Protein AF-A0A963VNH4-F1 (afdb_monomer_lite)

Secondary structure (DSSP, 8-state):
-HHHHTPBPTTSTT-BGGGGGGG-----PPB-GGGTHHHHHTT-S----SSB-TTHHHHHHHHHHHT--TT-HHHHHHHHHHHHHH-STTIIIIITT-BTTTBPPTTGGGBPPEEEEE-TTS-EEEEE-TTSB---SHHHHHHHH-

pLDDT: mean 95.45, std 2.92, range [84.38, 98.62]

Structure (mmCIF, N/CA/C/O backbone):
data_AF-A0A963VNH4-F1
#
_entry.id   AF-A0A963VNH4-F1
#
loop_
_atom_site.group_PDB
_atom_site.id
_atom_site.type_symbol
_atom_site.label_atom_id
_atom_site.label_alt_id
_atom_site.label_comp_id
_atom_site.label_asym_id
_atom_site.label_entity_id
_atom_site.label_seq_id
_atom_site.pdbx_PDB_ins_code
_atom_site.Cartn_x
_atom_site.Cartn_y
_atom_site.Cartn_z
_atom_site.occupancy
_atom_site.B_iso_or_equiv
_atom_site.auth_seq_id
_atom_site.auth_comp_id
_atom_site.auth_asym_id
_atom_site.auth_atom_id
_atom_site.pdbx_PDB_model_num
ATOM 1 N N . TRP A 1 1 ? -16.534 5.476 21.557 1.00 84.38 1 TRP A N 1
ATOM 2 C CA . TRP A 1 1 ? -15.744 4.414 22.216 1.00 84.38 1 TRP A CA 1
ATOM 3 C C . TRP A 1 1 ? -14.599 4.976 23.065 1.00 84.38 1 TRP A C 1
ATOM 5 O O . TRP A 1 1 ? -14.627 4.766 24.269 1.00 84.38 1 TRP A O 1
ATOM 15 N N . MET A 1 2 ? -13.654 5.740 22.495 1.00 86.00 2 MET A N 1
ATOM 16 C CA . MET A 1 2 ? -12.468 6.283 23.200 1.00 86.00 2 MET A CA 1
ATOM 17 C C . MET A 1 2 ? -12.775 6.978 24.543 1.00 86.00 2 MET A C 1
ATOM 19 O O . MET A 1 2 ? -12.226 6.596 25.570 1.00 86.00 2 MET A O 1
ATOM 23 N N . LEU A 1 3 ? -13.711 7.938 24.572 1.00 86.31 3 LEU A N 1
ATOM 24 C CA . LEU A 1 3 ? -14.102 8.645 25.807 1.00 86.31 3 LEU A CA 1
ATOM 25 C C . LEU A 1 3 ? -14.760 7.733 26.860 1.00 86.31 3 LEU A C 1
ATOM 27 O O . LEU A 1 3 ? -14.583 7.928 28.065 1.00 86.31 3 LEU A O 1
ATO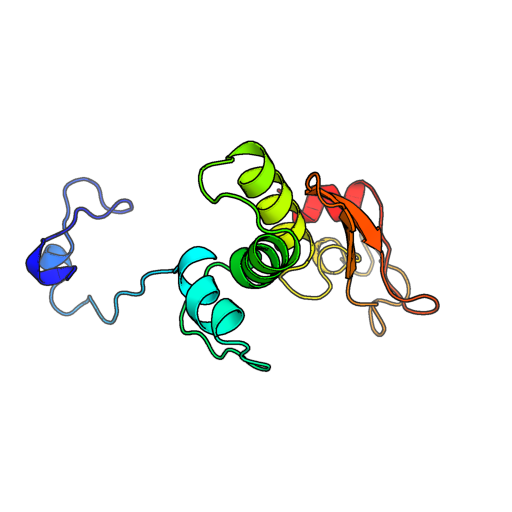M 31 N N . ALA A 1 4 ? -15.513 6.729 26.402 1.00 90.31 4 ALA A N 1
ATOM 32 C CA . ALA A 1 4 ? -16.192 5.774 27.273 1.00 90.31 4 ALA A CA 1
ATOM 33 C C . ALA A 1 4 ? -15.203 4.798 27.929 1.00 90.31 4 ALA A C 1
ATOM 35 O O . ALA A 1 4 ? -15.405 4.428 29.079 1.00 90.31 4 ALA A O 1
ATOM 36 N N . ASN A 1 5 ? -14.123 4.439 27.229 1.00 90.69 5 ASN A N 1
ATOM 37 C CA . ASN A 1 5 ? -13.132 3.466 27.700 1.00 90.69 5 ASN A CA 1
ATOM 38 C C . ASN A 1 5 ? -11.878 4.110 28.310 1.00 90.69 5 ASN A C 1
ATOM 40 O O . ASN A 1 5 ? -11.008 3.397 28.790 1.00 90.69 5 ASN A O 1
ATOM 44 N N . ASN A 1 6 ? -11.784 5.443 28.286 1.00 92.88 6 ASN A N 1
ATOM 45 C CA . ASN A 1 6 ? -10.660 6.220 28.807 1.00 92.88 6 ASN A CA 1
ATOM 46 C C . ASN A 1 6 ? -9.276 5.648 28.440 1.00 92.88 6 ASN A C 1
ATOM 48 O O . ASN A 1 6 ? -8.439 5.415 29.311 1.00 92.88 6 ASN A O 1
ATOM 52 N N . ALA A 1 7 ? -9.066 5.377 27.150 1.00 91.69 7 ALA A N 1
ATOM 53 C CA . ALA A 1 7 ? -7.869 4.687 26.683 1.00 91.69 7 ALA A CA 1
ATOM 54 C C . ALA A 1 7 ? -6.573 5.436 27.072 1.00 91.69 7 ALA A C 1
ATOM 56 O O . ALA A 1 7 ? -6.569 6.673 27.085 1.00 91.69 7 ALA A O 1
ATOM 57 N N . PRO A 1 8 ? -5.477 4.717 27.379 1.00 93.38 8 PRO A N 1
ATOM 58 C CA . PRO A 1 8 ? -4.174 5.330 27.609 1.00 93.38 8 PRO A CA 1
ATOM 59 C C . PRO A 1 8 ? -3.627 5.946 26.317 1.00 93.38 8 PRO A C 1
ATOM 61 O O . PRO A 1 8 ? -3.878 5.445 25.219 1.00 93.38 8 PRO A O 1
ATOM 64 N N . LEU A 1 9 ? -2.868 7.031 26.449 1.00 92.62 9 LEU A N 1
ATOM 65 C CA . LEU A 1 9 ? -2.213 7.693 25.324 1.00 92.62 9 LEU A CA 1
ATOM 66 C C . LEU A 1 9 ? -0.773 7.197 25.195 1.00 92.62 9 LEU A C 1
ATOM 68 O O . LEU A 1 9 ? 0.014 7.332 26.127 1.00 92.62 9 LEU A O 1
ATOM 72 N N . LEU A 1 10 ? -0.425 6.653 24.027 1.00 91.69 10 LEU A N 1
ATOM 73 C CA . LEU A 1 10 ? 0.910 6.097 23.777 1.00 91.69 10 LEU A CA 1
ATOM 74 C C . LEU A 1 10 ? 2.008 7.176 23.856 1.00 91.69 10 LEU A C 1
ATOM 76 O O . LEU A 1 10 ? 3.043 6.969 24.476 1.00 91.69 10 LEU A O 1
ATOM 80 N N . GLU A 1 11 ? 1.730 8.348 23.280 1.00 90.81 11 GLU A N 1
ATOM 81 C CA . GLU A 1 11 ? 2.642 9.503 23.219 1.00 90.81 11 GLU A CA 1
ATOM 82 C C . GLU A 1 11 ? 2.776 10.246 24.560 1.00 90.81 11 GLU A C 1
ATOM 84 O O . GLU A 1 11 ? 3.681 11.057 24.744 1.00 90.81 11 GLU A O 1
ATOM 89 N N . LEU A 1 12 ? 1.855 10.011 25.503 1.00 92.06 12 LEU A N 1
ATOM 90 C CA . LEU A 1 12 ? 1.794 10.705 26.791 1.00 92.06 12 LEU A CA 1
ATOM 91 C C . LEU A 1 12 ? 1.683 9.682 27.931 1.00 92.06 12 LEU A C 1
ATOM 93 O O . LEU A 1 12 ? 0.586 9.455 28.452 1.00 92.06 12 LEU A O 1
ATOM 97 N N . PRO A 1 13 ? 2.808 9.069 28.345 1.00 92.62 13 PRO A N 1
ATOM 98 C CA . PRO A 1 13 ? 2.811 8.048 29.384 1.00 92.62 13 PRO A CA 1
ATOM 99 C C . PRO A 1 13 ? 2.132 8.528 30.672 1.00 92.62 13 PRO A C 1
ATOM 101 O O . PRO A 1 13 ? 2.406 9.619 31.171 1.00 92.62 13 PRO A O 1
ATOM 104 N N . GLY A 1 14 ? 1.234 7.702 31.211 1.00 94.69 14 GLY A N 1
ATOM 105 C CA . GLY A 1 14 ? 0.461 8.015 32.416 1.00 94.69 14 GLY A CA 1
ATOM 106 C C . GLY A 1 14 ? -0.758 8.917 32.191 1.00 94.69 14 GLY A C 1
ATOM 107 O O . GLY A 1 14 ? -1.515 9.121 33.135 1.00 94.69 14 GLY A O 1
ATOM 108 N N . GLN A 1 15 ? -0.980 9.416 30.970 1.00 95.94 15 GLN A N 1
ATOM 109 C CA . GLN A 1 15 ? -2.191 10.147 30.595 1.00 95.94 15 GLN A CA 1
ATOM 110 C C . GLN A 1 15 ? -3.153 9.272 29.786 1.00 95.94 15 GLN A C 1
ATOM 112 O O . GLN A 1 15 ? -2.790 8.280 29.148 1.00 95.94 15 GLN A O 1
ATOM 117 N N . THR A 1 16 ? -4.413 9.678 29.805 1.00 95.62 16 THR A N 1
ATOM 118 C CA . THR A 1 16 ? -5.545 9.030 29.152 1.00 95.62 16 THR A CA 1
ATOM 1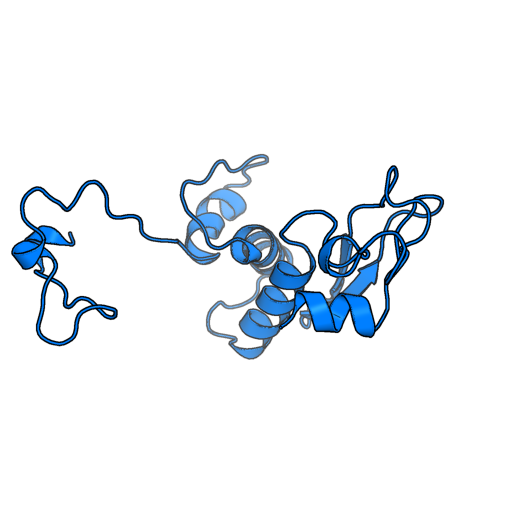19 C C . THR A 1 16 ? -6.279 10.008 28.244 1.00 95.62 16 THR A C 1
ATOM 121 O O . THR A 1 16 ? -6.099 11.224 28.318 1.00 95.62 16 THR A O 1
ATOM 124 N N . VAL A 1 17 ? -7.157 9.491 27.384 1.00 93.94 17 VAL A N 1
ATOM 125 C CA . VAL A 1 17 ? -7.969 10.319 26.479 1.00 93.94 17 VAL A CA 1
ATOM 126 C C . VAL A 1 17 ? -8.769 11.393 27.237 1.00 93.94 17 VAL A C 1
ATOM 128 O O . VAL A 1 17 ? -8.959 12.485 26.703 1.00 93.94 17 VAL A O 1
ATOM 131 N N . ARG A 1 18 ? -9.223 11.139 28.475 1.00 94.00 18 ARG A N 1
ATOM 132 C CA . ARG A 1 18 ? -9.950 12.150 29.267 1.00 94.00 18 ARG A CA 1
ATOM 133 C C . ARG A 1 18 ? -9.085 13.335 29.685 1.00 94.00 18 ARG A C 1
ATOM 135 O O . ARG A 1 18 ? -9.617 14.440 29.753 1.00 94.00 18 ARG A O 1
ATOM 142 N N . ASP A 1 19 ? -7.784 13.139 29.884 1.00 95.12 19 ASP A N 1
ATOM 143 C CA . ASP A 1 19 ? -6.848 14.207 30.272 1.00 95.12 19 ASP A CA 1
ATOM 144 C C . ASP A 1 19 ? -6.642 15.241 29.147 1.00 95.12 19 ASP A C 1
ATOM 146 O O . ASP A 1 19 ? -6.179 16.365 29.366 1.00 95.12 19 ASP A O 1
ATOM 150 N N . LEU A 1 20 ? -7.042 14.903 27.916 1.00 92.94 20 LEU A N 1
ATOM 151 C CA . LEU A 1 20 ? -7.087 15.856 26.808 1.00 92.94 20 LEU A CA 1
ATOM 152 C C . LEU A 1 20 ? -8.242 16.858 26.952 1.00 92.94 20 LEU A C 1
ATOM 154 O O . LEU A 1 20 ? -8.108 17.998 26.499 1.00 92.94 20 LEU A O 1
ATOM 158 N N . GLY A 1 21 ? -9.350 16.474 27.595 1.00 92.56 21 GLY A N 1
ATOM 159 C CA . GLY A 1 21 ? -10.534 17.316 27.766 1.00 92.56 21 GLY A CA 1
ATOM 160 C C . GLY A 1 21 ? -11.022 17.914 26.441 1.00 92.56 21 GLY A C 1
ATOM 161 O O . GLY A 1 21 ? -11.151 17.215 25.438 1.00 92.56 21 GLY A O 1
ATOM 162 N N . ALA A 1 22 ? -11.240 19.231 26.421 1.00 93.12 22 ALA A N 1
ATOM 163 C CA . ALA A 1 22 ? -11.673 19.966 25.229 1.00 93.12 22 ALA A CA 1
ATOM 164 C C . ALA A 1 22 ? -10.619 20.037 24.103 1.00 93.12 22 ALA A C 1
ATOM 166 O O . ALA A 1 22 ? -10.939 20.482 23.004 1.00 93.12 22 ALA A O 1
ATOM 167 N N . ARG A 1 23 ? -9.369 19.604 24.344 1.00 92.19 23 ARG A N 1
ATOM 168 C CA . ARG A 1 23 ? -8.333 19.525 23.297 1.00 92.19 23 ARG A CA 1
ATOM 169 C C . ARG A 1 23 ? -8.531 18.330 22.362 1.00 92.19 23 ARG A C 1
ATOM 171 O O . ARG A 1 23 ? -7.928 18.300 21.293 1.00 92.19 23 ARG A O 1
ATOM 178 N N . LEU A 1 24 ? -9.346 17.342 22.743 1.00 91.06 24 LEU A N 1
ATOM 179 C CA . LEU A 1 24 ? -9.687 16.224 21.867 1.00 91.06 24 LEU A CA 1
ATOM 180 C C . LEU A 1 24 ? -10.687 16.686 20.798 1.00 91.06 24 LEU A C 1
ATOM 182 O O . LEU A 1 24 ? -11.878 16.805 21.070 1.00 91.06 24 LEU A O 1
ATOM 186 N N . ILE A 1 25 ? -10.201 16.913 19.576 1.00 91.38 25 ILE A N 1
ATOM 187 C CA . ILE A 1 25 ? -11.036 17.361 18.448 1.00 91.38 25 ILE A CA 1
ATOM 188 C C . ILE A 1 25 ? -11.642 16.182 17.678 1.00 91.38 25 ILE A C 1
ATOM 190 O O . ILE A 1 25 ? -12.806 16.219 17.290 1.00 91.38 25 ILE A O 1
ATOM 194 N N . SER A 1 26 ? -10.867 15.120 17.448 1.00 89.00 26 SER A N 1
ATOM 195 C CA . SER A 1 26 ? -11.335 13.919 16.753 1.00 89.00 26 SER A CA 1
ATOM 196 C C . SER A 1 26 ? -10.561 12.680 17.200 1.00 89.00 26 SER A C 1
ATOM 198 O O . SER A 1 26 ? -9.461 12.781 17.741 1.00 89.00 26 SER A O 1
ATOM 200 N N . ALA A 1 27 ? -11.146 11.506 16.969 1.00 88.12 27 ALA A N 1
ATOM 201 C CA . ALA A 1 27 ? -10.487 10.219 17.129 1.00 88.12 27 ALA A CA 1
ATOM 202 C C . ALA A 1 27 ? -10.853 9.347 15.929 1.00 88.12 27 ALA A C 1
ATOM 204 O O . ALA A 1 27 ? -12.033 9.091 15.691 1.00 88.12 27 ALA A O 1
ATOM 205 N N . ASN A 1 28 ? -9.845 8.906 15.182 1.00 87.88 28 ASN A N 1
ATOM 206 C CA . ASN A 1 28 ? -10.023 8.114 13.972 1.00 87.88 28 ASN A CA 1
ATOM 207 C C . ASN A 1 28 ? -9.404 6.736 14.190 1.00 87.88 28 ASN A C 1
ATOM 209 O O . ASN A 1 28 ? -8.291 6.639 14.703 1.00 87.88 28 ASN A O 1
ATOM 213 N N . ALA A 1 29 ? -10.122 5.689 13.797 1.00 87.25 29 ALA A N 1
ATOM 214 C CA . ALA A 1 29 ? -9.582 4.341 13.713 1.00 87.25 29 ALA A CA 1
ATOM 215 C C . ALA A 1 29 ? -9.278 4.040 12.247 1.00 87.25 29 ALA A C 1
ATOM 217 O O . ALA A 1 29 ? -10.106 4.323 11.382 1.00 87.25 29 ALA A O 1
ATOM 218 N N . TYR A 1 30 ? -8.098 3.490 11.986 1.00 91.06 30 TYR A N 1
ATOM 219 C CA . TYR A 1 30 ? -7.766 2.932 10.685 1.00 91.06 30 TYR A CA 1
ATOM 220 C C . TYR A 1 30 ? -8.216 1.477 10.659 1.00 91.06 30 TYR A C 1
ATOM 222 O O . TYR A 1 30 ? -7.816 0.687 11.513 1.00 91.06 30 TYR A O 1
ATOM 230 N N . LEU A 1 31 ? -9.086 1.148 9.711 1.00 94.56 31 LEU A N 1
ATOM 231 C CA . LEU A 1 31 ? -9.582 -0.209 9.511 1.00 94.56 31 LEU A CA 1
ATOM 232 C C . LEU A 1 31 ? -8.645 -1.006 8.591 1.00 94.56 31 LEU A C 1
ATOM 234 O O . LEU A 1 31 ? -7.948 -0.432 7.752 1.00 94.56 31 LEU A O 1
ATOM 238 N N . GLY A 1 32 ? -8.630 -2.326 8.760 1.00 95.88 32 GLY A N 1
ATOM 239 C CA . GLY A 1 32 ? -7.844 -3.242 7.938 1.00 95.88 32 GLY A CA 1
ATOM 240 C C . GLY A 1 32 ? -8.568 -3.691 6.667 1.00 95.88 32 GLY A C 1
ATOM 241 O O . GLY A 1 32 ? -9.659 -3.224 6.333 1.00 95.88 32 GLY A O 1
ATOM 242 N N . ALA A 1 33 ? -7.938 -4.629 5.956 1.00 97.06 33 ALA A N 1
ATOM 243 C CA . ALA A 1 33 ? -8.476 -5.232 4.735 1.00 97.06 33 ALA A CA 1
ATOM 244 C C . ALA A 1 33 ? -9.768 -6.028 4.984 1.00 97.06 33 ALA A C 1
ATOM 246 O O . ALA A 1 33 ? -10.655 -6.074 4.132 1.00 97.06 33 ALA A O 1
ATOM 247 N N . ASP A 1 34 ? -9.906 -6.599 6.177 1.00 95.94 34 ASP A N 1
ATOM 248 C CA . ASP A 1 34 ? -11.087 -7.319 6.645 1.00 95.94 34 ASP A CA 1
ATOM 249 C C . ASP A 1 34 ? -12.364 -6.470 6.578 1.00 95.94 34 ASP A C 1
ATOM 251 O O . ASP A 1 34 ? -13.420 -6.976 6.202 1.00 95.94 34 ASP A O 1
ATOM 255 N N . ALA A 1 35 ? -12.266 -5.165 6.844 1.00 96.25 35 ALA A N 1
ATOM 256 C CA . ALA A 1 35 ? -13.403 -4.251 6.766 1.00 96.25 35 ALA A CA 1
ATOM 257 C C . ALA A 1 35 ? -13.925 -4.038 5.331 1.00 96.25 35 ALA A C 1
ATOM 259 O O . ALA A 1 35 ? -15.068 -3.617 5.150 1.00 96.25 35 ALA A O 1
ATOM 260 N N . LEU A 1 36 ? -13.106 -4.325 4.313 1.00 97.44 36 LEU A N 1
ATOM 261 C CA . LEU A 1 36 ? -13.457 -4.174 2.897 1.00 97.44 36 LEU A CA 1
ATOM 262 C C . LEU A 1 36 ? -14.033 -5.467 2.296 1.00 97.44 36 LEU A C 1
ATOM 264 O O . LEU A 1 36 ? -14.819 -5.406 1.348 1.00 97.44 36 LEU A O 1
ATOM 268 N N . LEU A 1 37 ? -13.683 -6.633 2.853 1.00 97.44 37 LEU A N 1
ATOM 269 C CA . LEU A 1 37 ? -14.080 -7.943 2.322 1.00 97.44 37 LEU A CA 1
ATOM 270 C C . LEU A 1 37 ? -15.595 -8.130 2.149 1.00 97.44 37 LEU A C 1
ATOM 272 O O . LEU A 1 37 ? -15.974 -8.632 1.090 1.00 97.44 37 LEU A O 1
ATOM 276 N N . PRO A 1 38 ? -16.477 -7.723 3.088 1.00 97.38 38 PRO A N 1
ATOM 277 C CA . PRO A 1 38 ? -17.914 -7.930 2.920 1.00 97.38 38 PRO A CA 1
ATOM 278 C C . PRO A 1 38 ? -18.475 -7.250 1.665 1.00 97.38 38 PRO A C 1
ATOM 280 O O . PRO A 1 38 ? -19.336 -7.810 0.990 1.00 97.38 38 PRO A O 1
ATOM 283 N N . ALA A 1 39 ? -17.968 -6.061 1.324 1.00 97.81 39 ALA A N 1
ATOM 284 C CA . ALA A 1 39 ? -18.396 -5.338 0.130 1.00 97.81 39 ALA A CA 1
ATOM 285 C C . ALA A 1 39 ? -17.925 -6.041 -1.151 1.00 97.81 39 ALA A C 1
ATOM 287 O O . ALA A 1 39 ? -18.708 -6.213 -2.085 1.00 97.81 39 ALA A O 1
ATOM 288 N N . LEU A 1 40 ? -16.670 -6.500 -1.174 1.00 97.69 40 LEU A N 1
ATOM 289 C CA . LEU A 1 40 ? -16.117 -7.255 -2.301 1.00 97.69 40 LEU A CA 1
ATOM 290 C C . LEU A 1 40 ? -16.868 -8.580 -2.508 1.00 97.69 40 LEU A C 1
ATOM 292 O O . LEU A 1 40 ? -17.283 -8.892 -3.619 1.00 97.69 40 LEU A O 1
ATOM 296 N N . GLN A 1 41 ? -17.142 -9.315 -1.427 1.00 97.38 41 GLN A N 1
ATOM 297 C CA . GLN A 1 41 ? -17.906 -10.569 -1.446 1.00 97.38 41 GLN A CA 1
ATOM 298 C C . GLN A 1 41 ? -19.351 -10.390 -1.924 1.00 97.38 41 GLN A C 1
ATOM 300 O O . GLN A 1 41 ? -19.901 -11.290 -2.554 1.00 97.38 41 GLN A O 1
ATOM 305 N N . ALA A 1 42 ? -19.954 -9.227 -1.671 1.00 98.06 42 ALA A N 1
ATOM 306 C CA . ALA A 1 42 ? -21.268 -8.873 -2.200 1.00 98.06 42 ALA A CA 1
ATOM 307 C C . ALA A 1 42 ? -21.251 -8.512 -3.702 1.00 98.06 42 ALA A C 1
ATOM 309 O O . ALA A 1 42 ? -22.298 -8.186 -4.261 1.00 98.06 42 ALA A O 1
ATOM 310 N N . GLY A 1 43 ? -20.087 -8.559 -4.361 1.00 97.19 43 GLY A N 1
ATOM 311 C CA . GLY A 1 43 ? -19.930 -8.244 -5.779 1.00 97.19 43 GLY A CA 1
ATOM 312 C C . GLY A 1 43 ? -19.901 -6.744 -6.078 1.00 97.19 43 GLY A C 1
ATOM 313 O O . GLY A 1 43 ? -20.262 -6.335 -7.182 1.00 97.19 43 GLY A O 1
ATOM 314 N N . ALA A 1 44 ? -19.513 -5.903 -5.111 1.00 97.69 44 ALA A N 1
ATOM 315 C CA . ALA A 1 44 ? -19.407 -4.465 -5.336 1.00 97.69 44 ALA A CA 1
ATOM 316 C C . ALA A 1 44 ? -18.323 -4.143 -6.381 1.00 97.69 44 ALA A C 1
ATOM 318 O O . ALA A 1 44 ? -17.160 -4.496 -6.208 1.00 97.69 44 ALA A O 1
ATOM 319 N N . GLY A 1 45 ? -18.692 -3.414 -7.441 1.00 95.31 45 GLY A N 1
ATOM 320 C CA . GLY A 1 45 ? -17.735 -2.927 -8.446 1.00 95.31 45 GLY A CA 1
ATOM 321 C C . GLY A 1 45 ? -16.931 -1.700 -7.998 1.00 95.31 45 GLY A C 1
ATOM 322 O O . GLY A 1 45 ? -15.862 -1.435 -8.537 1.00 95.31 45 GLY A O 1
ATOM 323 N N . VAL A 1 46 ? -17.436 -0.950 -7.013 1.00 95.69 46 VAL A N 1
ATOM 324 C CA . VAL A 1 46 ? -16.760 0.199 -6.394 1.00 95.69 46 VAL A CA 1
ATOM 325 C C . VAL A 1 46 ? -17.024 0.165 -4.893 1.00 95.69 46 VAL A C 1
ATOM 327 O O . VAL A 1 46 ? -18.173 0.037 -4.468 1.00 95.69 46 VAL A O 1
ATOM 330 N N . VAL A 1 47 ? -15.968 0.318 -4.094 1.00 95.50 47 VAL A N 1
ATOM 331 C CA . VAL A 1 47 ? -16.044 0.416 -2.632 1.00 95.50 47 VAL A CA 1
ATOM 332 C C . VAL A 1 47 ? -15.510 1.780 -2.209 1.00 95.50 47 VAL A C 1
ATOM 334 O O . VAL A 1 47 ? -14.380 2.133 -2.534 1.00 95.50 47 VAL A O 1
ATOM 337 N N . ILE A 1 48 ? -16.321 2.548 -1.481 1.00 95.06 48 ILE A N 1
ATOM 338 C CA . ILE A 1 48 ? -15.910 3.819 -0.873 1.00 95.06 48 ILE A CA 1
ATOM 339 C C . ILE A 1 48 ? -15.777 3.578 0.627 1.00 95.06 48 ILE A C 1
ATOM 341 O O . ILE A 1 48 ? -16.769 3.316 1.306 1.00 95.06 48 ILE A O 1
ATOM 345 N N . ALA A 1 49 ? -14.551 3.648 1.134 1.00 92.56 49 ALA A N 1
ATOM 346 C CA . ALA A 1 49 ? -14.248 3.419 2.539 1.00 92.56 49 ALA A CA 1
ATOM 347 C C . ALA A 1 49 ? -13.973 4.731 3.287 1.00 92.56 49 ALA A C 1
ATOM 349 O O . ALA A 1 49 ? -13.658 5.759 2.689 1.00 92.56 49 ALA A O 1
ATOM 350 N N . GLY A 1 50 ? -14.096 4.677 4.616 1.00 90.88 50 GLY A N 1
ATOM 351 C CA . GLY A 1 50 ? -13.587 5.719 5.507 1.00 90.88 50 GLY A CA 1
ATOM 352 C C . GLY A 1 50 ? -12.065 5.623 5.662 1.00 90.88 50 GLY A C 1
ATOM 353 O O . GLY A 1 50 ? -11.335 5.404 4.701 1.00 90.88 50 GLY A O 1
ATOM 354 N N . ARG A 1 51 ? -11.567 5.754 6.896 1.00 93.19 51 ARG A N 1
ATOM 355 C CA . ARG A 1 51 ? -10.142 5.542 7.189 1.00 93.19 51 ARG A CA 1
ATOM 356 C C . ARG A 1 51 ? -9.826 4.047 7.193 1.00 93.19 51 ARG A C 1
ATOM 358 O O . ARG A 1 51 ? -10.182 3.339 8.132 1.00 93.19 51 ARG A O 1
ATOM 365 N N . VAL A 1 52 ? -9.148 3.591 6.151 1.00 95.56 52 VAL A N 1
ATOM 366 C CA . VAL A 1 52 ? -8.521 2.268 6.066 1.00 95.56 52 VAL A CA 1
ATOM 367 C C . VAL A 1 52 ? -7.013 2.445 5.981 1.00 95.56 52 VAL A C 1
ATOM 369 O O . VAL A 1 52 ? -6.551 3.510 5.576 1.00 95.56 52 VAL A O 1
ATOM 372 N N . ALA A 1 53 ? -6.250 1.441 6.400 1.00 95.12 53 ALA A N 1
ATOM 373 C CA . ALA A 1 53 ? -4.815 1.423 6.151 1.00 95.12 53 ALA A CA 1
ATOM 374 C C . ALA A 1 53 ? -4.556 1.424 4.638 1.00 95.12 53 ALA A C 1
ATOM 376 O O . ALA A 1 53 ? -5.218 0.695 3.903 1.00 95.12 53 ALA A O 1
ATOM 377 N N . ASP A 1 54 ? -3.595 2.215 4.179 1.00 94.88 54 ASP A N 1
ATOM 378 C CA . ASP A 1 54 ? -3.286 2.363 2.755 1.00 94.88 54 ASP A CA 1
ATOM 379 C C . ASP A 1 54 ? -2.997 1.007 2.058 1.00 94.88 54 ASP A C 1
ATOM 381 O O . ASP A 1 54 ? -3.619 0.745 1.018 1.00 94.88 54 ASP A O 1
ATOM 385 N N . PRO A 1 55 ? -2.258 0.045 2.666 1.00 96.44 55 PRO A N 1
ATOM 386 C CA . PRO A 1 55 ? -2.044 -1.266 2.053 1.00 96.44 55 PRO A CA 1
ATOM 387 C C . PRO A 1 55 ? -3.324 -2.104 1.971 1.00 96.44 55 PRO A C 1
ATOM 389 O O . PRO A 1 55 ? -3.427 -3.013 1.145 1.00 96.44 55 PRO A O 1
ATOM 392 N N . ALA A 1 56 ? -4.317 -1.826 2.826 1.00 97.00 56 ALA A N 1
ATOM 393 C CA . ALA A 1 56 ? -5.566 -2.581 2.878 1.00 97.00 56 ALA A CA 1
ATOM 394 C C . ALA A 1 56 ? -6.367 -2.458 1.578 1.00 97.00 56 ALA A C 1
ATOM 396 O O . ALA A 1 56 ? -7.075 -3.398 1.212 1.00 97.00 56 ALA A O 1
ATOM 397 N N . LEU A 1 57 ? -6.214 -1.337 0.864 1.00 95.88 57 LEU A N 1
ATOM 398 C CA . LEU A 1 57 ? -6.842 -1.104 -0.436 1.00 95.88 57 LEU A CA 1
ATOM 399 C C . LEU A 1 57 ? -6.365 -2.094 -1.508 1.00 95.88 57 LEU A C 1
ATOM 401 O O . LEU A 1 57 ? -7.113 -2.379 -2.438 1.00 95.88 57 LEU A O 1
ATOM 405 N N . PHE A 1 58 ? -5.163 -2.655 -1.353 1.00 97.06 58 PHE A N 1
ATOM 406 C CA . PHE A 1 58 ? -4.609 -3.683 -2.237 1.00 97.06 58 PHE A CA 1
ATOM 407 C C . PHE A 1 58 ? -4.758 -5.086 -1.647 1.00 97.06 58 PHE A C 1
ATOM 409 O O . PHE A 1 58 ? -5.118 -6.025 -2.358 1.00 97.06 58 PHE A O 1
ATOM 416 N N . LEU A 1 59 ? -4.543 -5.237 -0.337 1.00 98.31 59 LEU A N 1
ATOM 417 C CA . LEU A 1 59 ? -4.648 -6.527 0.339 1.00 98.31 59 LEU A CA 1
ATOM 418 C C . LEU A 1 59 ? -6.071 -7.100 0.268 1.00 98.31 59 LEU A C 1
ATOM 420 O O . LEU A 1 59 ? -6.220 -8.289 0.002 1.00 98.31 59 LEU A O 1
ATOM 424 N N . ALA A 1 60 ? -7.120 -6.290 0.454 1.00 98.19 60 ALA A N 1
ATOM 425 C CA . ALA A 1 60 ? -8.493 -6.799 0.431 1.00 98.19 60 ALA A CA 1
ATOM 426 C C . ALA A 1 60 ? -8.895 -7.411 -0.929 1.00 98.19 60 ALA A C 1
ATOM 428 O O . ALA A 1 60 ? -9.406 -8.535 -0.931 1.00 98.19 60 ALA A O 1
ATOM 429 N N . PRO A 1 61 ? -8.634 -6.763 -2.085 1.00 97.44 61 PRO A N 1
ATOM 430 C CA . PRO A 1 61 ? -8.807 -7.396 -3.391 1.00 97.44 61 PRO A CA 1
ATOM 431 C C . PRO A 1 61 ? -8.007 -8.689 -3.567 1.00 97.44 61 PRO A C 1
ATOM 433 O O . PRO A 1 61 ? -8.556 -9.651 -4.096 1.00 97.44 61 PRO A O 1
ATOM 436 N N . LEU A 1 62 ? -6.753 -8.751 -3.101 1.00 98.25 62 LEU A N 1
ATOM 437 C CA . LEU A 1 62 ? -5.930 -9.967 -3.188 1.00 98.25 62 LEU A CA 1
ATOM 438 C C . LEU A 1 62 ? -6.525 -11.112 -2.363 1.00 98.25 62 LEU A C 1
ATOM 440 O O . LEU A 1 62 ? -6.688 -12.223 -2.868 1.00 98.25 62 LEU A O 1
ATOM 444 N N . MET A 1 63 ? -6.913 -10.822 -1.118 1.00 98.50 63 MET A N 1
ATOM 445 C CA . MET A 1 63 ? -7.589 -11.777 -0.243 1.00 98.50 63 MET A CA 1
ATOM 446 C C . MET A 1 63 ? -8.877 -12.298 -0.878 1.00 98.50 63 MET A C 1
ATOM 448 O O . MET A 1 63 ? -9.119 -13.502 -0.879 1.00 98.50 63 MET A O 1
ATOM 452 N N . HIS A 1 64 ? -9.691 -11.400 -1.438 1.00 98.31 64 HIS A N 1
ATOM 453 C CA . HIS A 1 64 ? -10.946 -11.761 -2.083 1.00 98.31 64 HIS A CA 1
ATOM 454 C C . HIS A 1 64 ? -10.727 -12.598 -3.350 1.00 98.31 64 HIS A C 1
ATOM 456 O O . HIS A 1 64 ? -11.373 -13.629 -3.518 1.00 98.31 64 HIS A O 1
ATOM 462 N N . HIS A 1 65 ? -9.800 -12.185 -4.217 1.00 97.88 65 HIS A N 1
ATOM 463 C CA . HIS A 1 65 ? -9.531 -12.838 -5.495 1.00 97.88 65 HIS A CA 1
ATOM 464 C C . HIS A 1 65 ? -8.953 -14.248 -5.326 1.00 97.88 65 HIS A C 1
ATOM 466 O O . HIS A 1 65 ? -9.410 -15.183 -5.981 1.00 97.88 65 HIS A O 1
ATOM 472 N N . PHE A 1 66 ? -7.975 -14.417 -4.432 1.00 98.25 66 PHE A N 1
ATOM 473 C CA . PHE A 1 66 ? -7.317 -15.706 -4.202 1.00 98.25 66 PHE A CA 1
ATOM 474 C C . PHE A 1 66 ? -7.959 -16.546 -3.092 1.00 98.25 66 PHE A C 1
ATOM 476 O O . PHE A 1 66 ? -7.514 -17.667 -2.843 1.00 98.25 66 PHE A O 1
ATOM 483 N N . GLY A 1 67 ? -8.979 -16.021 -2.408 1.00 97.88 67 GLY A N 1
ATOM 484 C CA . GLY A 1 67 ? -9.616 -16.691 -1.276 1.00 97.88 67 GLY A CA 1
ATOM 485 C C . GLY A 1 67 ? -8.656 -16.927 -0.107 1.00 97.88 67 GLY A C 1
ATOM 486 O O . GLY A 1 67 ? -8.696 -17.991 0.510 1.00 97.88 67 GLY A O 1
ATOM 487 N N . TRP A 1 68 ? -7.753 -15.982 0.169 1.00 98.19 68 TRP A N 1
ATOM 488 C CA . TRP A 1 68 ? -6.797 -16.125 1.268 1.00 98.19 68 TRP A CA 1
ATOM 489 C C . TRP A 1 68 ? -7.495 -16.084 2.627 1.00 98.19 68 TRP A C 1
ATOM 491 O O . TRP A 1 68 ? -8.352 -15.236 2.880 1.00 98.19 68 TRP A O 1
ATOM 501 N N . ASP A 1 69 ? -7.074 -16.980 3.517 1.00 97.19 69 ASP A N 1
ATOM 502 C CA . ASP A 1 69 ? -7.473 -16.958 4.920 1.00 97.19 69 ASP A CA 1
ATOM 503 C C . ASP A 1 69 ? -6.767 -15.798 5.637 1.00 97.19 69 ASP A C 1
ATOM 505 O O . ASP A 1 69 ? -5.544 -15.673 5.572 1.00 97.19 69 ASP A O 1
ATOM 509 N N . GLY A 1 70 ? -7.528 -14.963 6.346 1.00 96.19 70 GLY A N 1
ATOM 510 C CA . GLY A 1 70 ? -6.982 -13.873 7.158 1.00 96.19 70 GLY A CA 1
ATOM 511 C C . GLY A 1 70 ? -6.113 -14.350 8.326 1.00 96.19 70 GLY A C 1
ATOM 512 O O . GLY A 1 70 ? -5.338 -13.565 8.864 1.00 96.19 70 GLY A O 1
ATOM 513 N N . ALA A 1 71 ? -6.213 -15.628 8.705 1.00 97.44 71 ALA A N 1
ATOM 514 C CA . ALA A 1 71 ? -5.334 -16.255 9.687 1.00 97.44 71 ALA A CA 1
ATOM 515 C C . ALA A 1 71 ? -4.012 -16.779 9.088 1.00 97.44 71 ALA A C 1
ATOM 517 O O . ALA A 1 71 ? -3.108 -17.151 9.840 1.00 97.44 71 ALA A O 1
ATOM 518 N N . ASP A 1 72 ? -3.863 -16.801 7.757 1.00 97.94 72 ASP A N 1
ATOM 519 C CA . ASP A 1 72 ? -2.597 -17.116 7.090 1.00 97.94 72 ASP A CA 1
ATOM 520 C C . ASP A 1 72 ? -1.684 -15.882 7.111 1.00 97.94 72 ASP A C 1
ATOM 522 O O . ASP A 1 72 ? -1.622 -15.083 6.172 1.00 97.94 72 ASP A O 1
ATOM 526 N N . TRP A 1 73 ? -0.979 -15.716 8.229 1.00 97.88 73 TRP A N 1
ATOM 527 C CA . TRP A 1 73 ? -0.120 -14.559 8.483 1.00 97.88 73 TRP A CA 1
ATOM 528 C C . TRP A 1 73 ? 0.991 -14.377 7.452 1.00 97.88 73 TRP A C 1
ATOM 530 O O . TRP A 1 73 ? 1.415 -13.247 7.213 1.00 97.88 73 TRP A O 1
ATOM 540 N N . GLU A 1 74 ? 1.454 -15.457 6.822 1.00 98.19 74 GLU A N 1
ATOM 541 C CA . GLU A 1 74 ? 2.466 -15.365 5.777 1.00 98.19 74 GLU A CA 1
ATOM 542 C C . GLU A 1 74 ? 1.887 -14.681 4.537 1.00 98.19 74 GLU A C 1
ATOM 544 O O . GLU A 1 74 ? 2.475 -13.723 4.028 1.00 98.19 74 GLU A O 1
ATOM 549 N N . LYS A 1 75 ? 0.695 -15.094 4.094 1.00 98.31 75 LYS A N 1
ATOM 550 C CA . LYS A 1 75 ? 0.006 -14.423 2.985 1.00 98.31 75 LYS A CA 1
ATOM 551 C C . LYS A 1 75 ? -0.430 -13.007 3.341 1.00 98.31 75 LYS A C 1
ATOM 553 O O . LYS A 1 75 ? -0.292 -12.116 2.504 1.00 98.31 75 LYS A O 1
ATOM 558 N N . MET A 1 76 ? -0.891 -12.767 4.571 1.00 98.38 76 MET A N 1
ATOM 559 C CA . MET A 1 76 ? -1.240 -11.413 5.019 1.00 98.38 76 MET A CA 1
ATOM 560 C C . MET A 1 76 ? -0.020 -10.493 4.999 1.00 98.38 76 MET A C 1
ATOM 562 O O . MET A 1 76 ? -0.107 -9.373 4.501 1.00 98.38 76 MET A O 1
ATOM 566 N N . GLY A 1 77 ? 1.134 -10.973 5.470 1.00 98.00 77 GLY A N 1
ATOM 567 C CA . GLY A 1 77 ? 2.393 -10.235 5.417 1.00 98.00 77 GLY A CA 1
ATOM 568 C C . GLY A 1 77 ? 2.836 -9.941 3.983 1.00 98.00 77 GLY A C 1
ATOM 569 O O . GLY A 1 77 ? 3.118 -8.790 3.654 1.00 98.00 77 GLY A O 1
ATOM 570 N N . ARG A 1 78 ? 2.829 -10.952 3.104 1.00 98.25 78 ARG A N 1
ATOM 571 C CA . ARG A 1 78 ? 3.180 -10.794 1.680 1.00 98.25 78 ARG A CA 1
ATOM 572 C C . ARG A 1 78 ? 2.257 -9.802 0.969 1.00 98.25 78 ARG A C 1
ATOM 574 O O . ARG A 1 78 ? 2.737 -8.877 0.323 1.00 98.25 78 ARG A O 1
ATOM 581 N N . GLY A 1 79 ? 0.942 -9.945 1.128 1.00 98.25 79 GLY A N 1
ATOM 582 C CA . GLY A 1 79 ? -0.032 -9.038 0.520 1.00 98.25 79 GLY A CA 1
ATOM 583 C C . GLY A 1 79 ? 0.041 -7.614 1.078 1.00 98.25 79 GLY A C 1
ATOM 584 O O . GLY A 1 79 ? -0.102 -6.659 0.320 1.00 98.25 79 GLY A O 1
ATOM 585 N N . THR A 1 80 ? 0.331 -7.458 2.374 1.00 97.88 80 THR A N 1
ATOM 586 C CA . THR A 1 80 ? 0.565 -6.140 2.988 1.00 97.88 80 THR A CA 1
ATOM 587 C C . THR A 1 80 ? 1.811 -5.481 2.406 1.00 97.88 80 THR A C 1
ATOM 589 O O . THR A 1 80 ? 1.762 -4.305 2.068 1.00 97.88 80 THR A O 1
ATOM 592 N N . LEU A 1 81 ? 2.904 -6.233 2.230 1.00 97.62 81 LEU A N 1
ATOM 593 C CA . LEU A 1 81 ? 4.127 -5.734 1.596 1.00 97.62 81 LEU A CA 1
ATOM 594 C C . LEU A 1 81 ? 3.864 -5.272 0.162 1.00 97.62 81 LEU A C 1
ATOM 596 O O . LEU A 1 81 ? 4.302 -4.191 -0.220 1.00 97.62 81 LEU A O 1
ATOM 600 N N . VAL A 1 82 ? 3.120 -6.057 -0.622 1.00 98.12 82 VAL A N 1
ATOM 601 C CA . VAL A 1 82 ? 2.721 -5.649 -1.975 1.00 98.12 82 VAL A CA 1
ATOM 602 C C . VAL A 1 82 ? 1.893 -4.366 -1.927 1.00 98.12 82 VAL A C 1
ATOM 604 O O . VAL A 1 82 ? 2.199 -3.428 -2.656 1.00 98.12 82 VAL A O 1
ATOM 607 N N . GLY A 1 83 ? 0.887 -4.292 -1.051 1.00 97.69 83 GLY A N 1
ATOM 608 C CA . GLY A 1 83 ? 0.066 -3.092 -0.899 1.00 97.69 83 GLY A CA 1
ATOM 609 C C . GLY A 1 83 ? 0.882 -1.856 -0.526 1.00 97.69 83 GLY A C 1
ATOM 610 O O . GLY A 1 83 ? 0.712 -0.813 -1.143 1.00 97.69 83 GLY A O 1
ATOM 611 N N . HIS A 1 84 ? 1.828 -1.999 0.399 1.00 97.25 84 HIS A N 1
ATOM 612 C CA . HIS A 1 84 ? 2.704 -0.914 0.830 1.00 97.25 84 HIS A CA 1
ATOM 613 C C . HIS A 1 84 ? 3.677 -0.442 -0.264 1.00 97.25 84 HIS A C 1
ATOM 615 O O . HIS A 1 84 ? 4.021 0.735 -0.341 1.00 97.25 84 HIS A O 1
ATOM 621 N N . LEU A 1 85 ? 4.104 -1.334 -1.162 1.00 97.50 85 LEU A N 1
ATOM 622 C CA . LEU A 1 85 ? 4.884 -0.925 -2.332 1.00 97.50 85 LEU A CA 1
ATOM 623 C C . LEU A 1 85 ? 4.037 -0.179 -3.373 1.00 97.50 85 LEU A C 1
ATOM 625 O O . LEU A 1 85 ? 4.576 0.648 -4.099 1.00 97.50 85 LEU A O 1
ATOM 629 N N . LEU A 1 86 ? 2.739 -0.471 -3.475 1.00 97.12 86 LEU A N 1
ATOM 630 C CA . LEU A 1 86 ? 1.848 0.135 -4.472 1.00 97.12 86 LEU A CA 1
ATOM 631 C C . LEU A 1 86 ? 1.122 1.392 -3.984 1.00 97.12 86 LEU A C 1
ATOM 633 O O . LEU A 1 86 ? 0.541 2.120 -4.793 1.00 97.12 86 LEU A O 1
ATOM 637 N N . GLU A 1 87 ? 1.113 1.645 -2.679 1.00 94.50 87 GLU A N 1
ATOM 638 C CA . GLU A 1 87 ? 0.495 2.840 -2.119 1.00 94.50 87 GLU A CA 1
ATOM 639 C C . GLU A 1 87 ? 1.311 4.110 -2.403 1.00 94.50 87 GLU A C 1
ATOM 641 O O . GLU A 1 87 ? 2.375 4.092 -3.021 1.00 94.50 87 GLU A O 1
ATOM 646 N N . CYS A 1 88 ? 0.779 5.256 -1.977 1.00 93.88 88 CYS A N 1
ATOM 647 C CA . CYS A 1 88 ? 1.443 6.554 -2.116 1.00 93.88 88 CYS A CA 1
ATOM 648 C C . CYS A 1 88 ? 1.824 6.943 -3.563 1.00 93.88 88 CYS A C 1
ATOM 650 O O . CYS A 1 88 ? 2.724 7.753 -3.795 1.00 93.88 88 CYS A O 1
ATOM 652 N N . SER A 1 89 ? 1.065 6.460 -4.552 1.00 93.12 89 SER A N 1
ATOM 653 C CA . SER A 1 89 ? 1.195 6.825 -5.971 1.00 93.12 89 SER A CA 1
ATOM 654 C C . SER A 1 89 ? 2.531 6.388 -6.592 1.00 93.12 89 SER A C 1
ATOM 656 O O . SER A 1 89 ? 2.774 5.202 -6.766 1.00 93.12 89 SER A O 1
ATOM 658 N N . ALA A 1 90 ? 3.396 7.330 -6.978 1.00 95.19 90 ALA A N 1
ATOM 659 C CA . ALA A 1 90 ? 4.599 7.060 -7.765 1.00 95.19 90 ALA A CA 1
ATOM 660 C C . ALA A 1 90 ? 5.858 6.805 -6.916 1.00 95.19 90 ALA A C 1
ATOM 662 O O . ALA A 1 90 ? 6.973 6.837 -7.450 1.00 95.19 90 ALA A O 1
ATOM 663 N N . GLN A 1 91 ? 5.717 6.611 -5.601 1.00 96.06 91 GLN A N 1
ATOM 664 C CA . GLN A 1 91 ? 6.864 6.540 -4.695 1.00 96.06 91 GLN A CA 1
ATOM 665 C C . GLN A 1 91 ? 7.826 5.400 -5.059 1.00 96.06 91 GLN A C 1
ATOM 667 O O . GLN A 1 91 ? 9.005 5.666 -5.314 1.00 96.06 91 GLN A O 1
ATOM 672 N N . VAL A 1 92 ? 7.318 4.171 -5.209 1.00 97.69 92 VAL A N 1
ATOM 673 C CA . VAL A 1 92 ? 8.132 3.000 -5.594 1.00 97.69 92 VAL A CA 1
ATOM 674 C C . VAL A 1 92 ? 8.698 3.095 -7.013 1.00 97.69 92 VAL A C 1
ATOM 676 O O . VAL A 1 92 ? 9.700 2.460 -7.318 1.00 97.69 92 VAL A O 1
ATOM 679 N N . SER A 1 93 ? 8.099 3.905 -7.888 1.00 97.56 93 SER A N 1
ATOM 680 C CA . SER A 1 93 ? 8.605 4.179 -9.240 1.00 97.56 93 SER A CA 1
ATOM 681 C C . SER A 1 93 ? 9.655 5.299 -9.281 1.00 97.56 93 SER A C 1
ATOM 683 O O . SER A 1 93 ? 10.019 5.778 -10.356 1.00 97.56 93 SER A O 1
ATOM 685 N N . GLY A 1 94 ? 10.150 5.725 -8.116 1.00 96.12 94 GLY A N 1
ATOM 686 C CA . GLY A 1 94 ? 11.215 6.714 -7.967 1.00 96.12 94 GLY A CA 1
ATOM 687 C C . GLY A 1 94 ? 10.767 8.038 -7.350 1.00 96.12 94 GLY A C 1
ATOM 688 O O . GLY A 1 94 ? 11.621 8.839 -6.995 1.00 96.12 94 GLY A O 1
ATOM 689 N N . GLY A 1 95 ? 9.465 8.270 -7.159 1.00 95.62 95 GLY A N 1
ATOM 690 C CA . GLY A 1 95 ? 8.954 9.524 -6.595 1.00 95.62 95 GLY A CA 1
ATOM 691 C C . GLY A 1 95 ? 9.417 9.801 -5.162 1.00 95.62 95 GLY A C 1
ATOM 692 O O . GLY A 1 95 ? 9.519 10.960 -4.781 1.00 95.62 95 GLY A O 1
ATOM 693 N N . TYR A 1 96 ? 9.731 8.762 -4.382 1.00 95.25 96 TYR A N 1
ATOM 694 C CA . TYR A 1 96 ? 10.213 8.922 -3.006 1.00 95.25 96 TYR A CA 1
ATOM 695 C C . TYR A 1 96 ? 11.686 9.341 -2.923 1.00 95.25 96 TYR A C 1
ATOM 697 O O . TYR A 1 96 ? 12.075 10.061 -2.011 1.00 95.25 96 TYR A O 1
ATOM 705 N N . ILE A 1 97 ? 12.504 8.899 -3.882 1.00 95.62 97 ILE A N 1
ATOM 706 C CA . ILE A 1 97 ? 13.959 9.124 -3.878 1.00 95.62 97 ILE A CA 1
ATOM 707 C C . ILE A 1 97 ? 14.397 10.266 -4.796 1.00 95.62 97 ILE A C 1
ATOM 709 O O . ILE A 1 97 ? 15.584 10.570 -4.862 1.00 95.62 97 ILE A O 1
ATOM 713 N N . ALA A 1 98 ? 13.469 10.842 -5.560 1.00 95.69 98 ALA A N 1
ATOM 714 C CA . ALA A 1 98 ? 13.783 11.901 -6.498 1.00 95.69 98 ALA A CA 1
ATOM 715 C C . ALA A 1 98 ? 14.168 13.187 -5.756 1.00 95.69 98 ALA A C 1
ATOM 717 O O . ALA A 1 98 ? 13.364 13.754 -5.019 1.00 95.69 98 ALA A O 1
ATOM 718 N N . ASP A 1 99 ? 15.377 13.670 -6.024 1.00 95.62 99 ASP A N 1
ATOM 719 C CA . ASP A 1 99 ? 15.890 14.951 -5.542 1.00 95.62 99 ASP A CA 1
ATOM 720 C C . ASP A 1 99 ? 16.636 15.634 -6.700 1.00 95.62 99 ASP A C 1
ATOM 722 O O . ASP A 1 99 ? 17.818 15.357 -6.917 1.00 95.62 99 ASP A O 1
ATOM 726 N N . PRO A 1 100 ? 15.948 16.439 -7.532 1.00 90.50 100 PRO A N 1
ATOM 727 C CA . PRO A 1 100 ? 16.527 16.986 -8.756 1.00 90.50 100 PRO A CA 1
ATOM 728 C C . PRO A 1 100 ? 17.862 17.713 -8.529 1.00 90.50 100 PRO A C 1
ATOM 730 O O . PRO A 1 100 ? 17.944 18.668 -7.758 1.00 90.50 100 PRO A O 1
ATOM 733 N N . GLY A 1 101 ? 18.910 17.276 -9.233 1.00 91.81 101 GLY A N 1
ATOM 734 C CA . GLY A 1 101 ? 20.283 17.777 -9.086 1.00 91.81 101 GLY A CA 1
ATOM 735 C C . GLY A 1 101 ? 21.159 17.027 -8.070 1.00 91.81 101 GLY A C 1
ATOM 736 O O . GLY A 1 101 ? 22.377 17.208 -8.087 1.00 91.81 101 GLY A O 1
ATOM 737 N N . PHE A 1 102 ? 20.580 16.156 -7.237 1.00 95.06 102 PHE A N 1
ATOM 738 C CA . PHE A 1 102 ? 21.304 15.276 -6.307 1.00 95.06 102 PHE A CA 1
ATOM 739 C C . PHE A 1 102 ? 21.056 13.795 -6.605 1.00 95.06 102 PHE A C 1
ATOM 741 O O . PHE A 1 102 ? 21.994 12.996 -6.644 1.00 95.06 102 PHE A O 1
ATOM 748 N N . PHE A 1 103 ? 19.798 13.435 -6.847 1.00 94.56 103 PHE A N 1
ATOM 749 C CA . PHE A 1 103 ? 19.363 12.117 -7.275 1.00 94.56 103 PHE A CA 1
ATOM 750 C C . PHE A 1 103 ? 18.263 12.247 -8.335 1.00 94.56 103 PHE A C 1
ATOM 752 O O . PHE A 1 103 ? 17.065 12.283 -8.044 1.00 94.56 103 PHE A O 1
ATOM 759 N N . ASP A 1 104 ? 18.685 12.315 -9.595 1.00 95.44 104 ASP A N 1
ATOM 760 C CA . ASP A 1 104 ? 17.761 12.456 -10.714 1.00 95.44 104 ASP A CA 1
ATOM 761 C C . ASP A 1 104 ? 17.071 11.126 -11.046 1.00 95.44 104 ASP A C 1
ATOM 763 O O . ASP A 1 104 ? 17.703 10.093 -11.296 1.00 95.44 104 ASP A O 1
ATOM 767 N N . VAL A 1 105 ? 15.740 11.169 -11.095 1.00 97.25 105 VAL A N 1
ATOM 768 C CA . VAL A 1 105 ? 14.895 10.081 -11.595 1.00 97.25 105 VAL A CA 1
ATOM 769 C C . VAL A 1 105 ? 14.471 10.412 -13.030 1.00 97.25 105 VAL A C 1
ATOM 771 O O . VAL A 1 105 ? 14.017 11.533 -13.275 1.00 97.25 105 VAL A O 1
ATOM 774 N N . PRO A 1 106 ? 14.602 9.475 -13.993 1.00 96.44 106 PRO A N 1
ATOM 775 C CA . PRO A 1 106 ? 14.298 9.747 -15.397 1.00 96.44 106 PRO A CA 1
ATOM 776 C C . PRO A 1 106 ? 12.869 10.253 -15.602 1.00 96.44 106 PRO A C 1
ATOM 778 O O . PRO A 1 106 ? 11.934 9.629 -15.110 1.00 96.44 106 PRO A O 1
ATOM 781 N N . ASP A 1 107 ? 12.709 11.351 -16.348 1.00 96.56 107 ASP A N 1
ATOM 782 C CA . ASP A 1 107 ? 11.410 11.908 -16.769 1.00 96.56 107 ASP A CA 1
ATOM 783 C C . ASP A 1 107 ? 10.347 11.939 -15.649 1.00 96.56 107 ASP A C 1
ATOM 785 O O . ASP A 1 107 ? 9.216 11.480 -15.801 1.00 96.56 107 ASP A O 1
ATOM 789 N N . LEU A 1 108 ? 10.729 12.461 -14.478 1.00 95.44 108 LEU A N 1
ATOM 790 C CA . LEU A 1 108 ? 9.880 12.482 -13.282 1.00 95.44 108 LEU A CA 1
ATOM 791 C C . LEU A 1 108 ? 8.515 13.159 -13.512 1.00 95.44 108 LEU A C 1
ATOM 793 O O . LEU A 1 108 ? 7.525 12.770 -12.897 1.00 95.44 108 LEU A O 1
ATOM 797 N N . ALA A 1 109 ? 8.445 14.140 -14.418 1.00 95.06 109 ALA A N 1
ATOM 798 C CA . ALA A 1 109 ? 7.200 14.819 -14.777 1.00 95.06 109 ALA A CA 1
ATOM 799 C C . ALA A 1 109 ? 6.154 13.875 -15.404 1.00 95.06 109 ALA A C 1
ATOM 801 O O . ALA A 1 109 ? 4.958 14.130 -15.276 1.00 95.06 109 ALA A O 1
ATOM 802 N N . HIS A 1 110 ? 6.594 12.779 -16.030 1.00 96.50 110 HIS A N 1
ATOM 803 C CA . HIS A 1 110 ? 5.741 11.727 -16.588 1.00 96.50 110 HIS A CA 1
ATOM 804 C C . HIS A 1 110 ? 6.009 10.376 -15.914 1.00 96.50 110 HIS A C 1
ATOM 806 O O . HIS A 1 110 ? 5.993 9.332 -16.570 1.00 96.50 110 HIS A O 1
ATOM 812 N N . VAL A 1 111 ? 6.294 10.378 -14.607 1.00 96.56 111 VAL A N 1
ATOM 813 C CA . VAL A 1 111 ? 6.541 9.150 -13.844 1.00 96.56 111 VAL A CA 1
ATOM 814 C C . VAL A 1 111 ? 5.368 8.172 -13.982 1.00 96.56 111 VAL A C 1
ATOM 816 O O . VAL A 1 111 ? 4.204 8.532 -13.807 1.00 96.56 111 VAL A O 1
ATOM 819 N N . GLY A 1 112 ? 5.673 6.919 -14.321 1.00 96.19 112 GLY A N 1
ATOM 820 C CA . GLY A 1 112 ? 4.651 5.877 -14.423 1.00 96.19 112 GLY A CA 1
ATOM 821 C C . GLY A 1 112 ? 4.268 5.352 -13.055 1.00 96.19 112 GLY A C 1
ATOM 822 O O . GLY A 1 112 ? 5.151 4.962 -12.297 1.00 96.19 112 GLY A O 1
ATOM 823 N N . TYR A 1 113 ? 2.971 5.288 -12.763 1.00 95.38 113 TYR A N 1
ATOM 824 C CA . TYR A 1 113 ? 2.492 4.672 -11.528 1.00 95.38 113 TYR A CA 1
ATOM 825 C C . TYR A 1 113 ? 2.758 3.162 -11.535 1.00 95.38 113 TYR A C 1
ATOM 827 O O . TYR A 1 113 ? 2.725 2.532 -12.603 1.00 95.38 113 TYR A O 1
ATOM 835 N N . PRO A 1 114 ? 3.059 2.586 -10.363 1.00 96.62 114 PRO A N 1
ATOM 836 C CA . PRO A 1 114 ? 3.421 1.190 -10.261 1.00 96.62 114 PRO A CA 1
ATOM 837 C C . PRO A 1 114 ? 2.204 0.275 -10.404 1.00 96.62 114 PRO A C 1
ATOM 839 O O . PRO A 1 114 ? 1.064 0.658 -10.139 1.00 96.62 114 PRO A O 1
ATOM 842 N N . PHE A 1 115 ? 2.473 -0.972 -10.766 1.00 96.94 115 PHE A N 1
ATOM 843 C CA . PHE A 1 115 ? 1.541 -2.086 -10.642 1.00 96.94 115 PHE A CA 1
ATOM 844 C C . PHE A 1 115 ? 2.286 -3.316 -10.119 1.00 96.94 115 PHE A C 1
ATOM 846 O O . PHE A 1 115 ? 3.520 -3.351 -10.120 1.00 96.94 115 PHE A O 1
ATOM 853 N N . ALA A 1 116 ? 1.545 -4.328 -9.672 1.00 98.06 116 ALA A N 1
ATOM 854 C CA . ALA A 1 116 ? 2.119 -5.620 -9.327 1.00 98.06 116 ALA A CA 1
ATOM 855 C C . ALA A 1 116 ? 1.321 -6.755 -9.960 1.00 98.06 116 ALA A C 1
ATOM 857 O O . ALA A 1 116 ? 0.101 -6.818 -9.805 1.00 98.06 116 ALA A O 1
ATOM 858 N N . ASP A 1 117 ? 2.032 -7.680 -10.595 1.00 98.25 117 ASP A N 1
ATOM 859 C CA . ASP A 1 117 ? 1.493 -8.991 -10.933 1.00 98.25 117 ASP A CA 1
ATOM 860 C C . ASP A 1 117 ? 1.710 -9.908 -9.731 1.00 98.25 117 ASP A C 1
ATOM 862 O O . ASP A 1 117 ? 2.849 -10.219 -9.376 1.00 98.25 117 ASP A O 1
ATOM 866 N N . VAL A 1 118 ? 0.620 -10.303 -9.073 1.00 98.62 118 VAL A N 1
ATOM 867 C CA . VAL A 1 118 ? 0.651 -11.075 -7.824 1.00 98.62 118 VAL A CA 1
ATOM 868 C C . VAL A 1 118 ? 0.172 -12.498 -8.086 1.00 98.62 118 VAL A C 1
ATOM 870 O O . VAL A 1 118 ? -0.866 -12.704 -8.70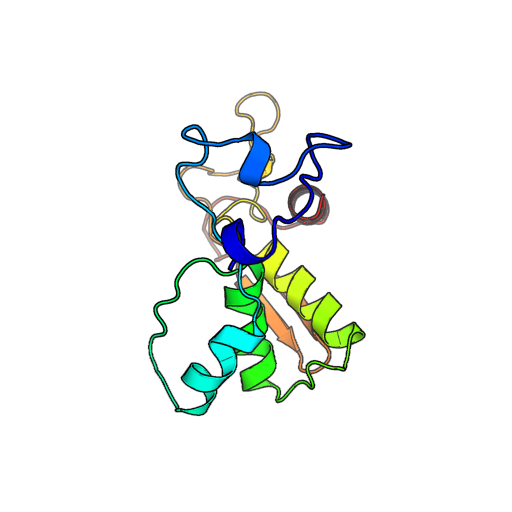9 1.00 98.62 118 VAL A O 1
ATOM 873 N N . SER A 1 119 ? 0.914 -13.484 -7.591 1.00 98.56 119 SER A N 1
ATOM 874 C CA . SER A 1 119 ? 0.545 -14.900 -7.649 1.00 98.56 119 SER A CA 1
ATOM 875 C C . SER A 1 119 ? -0.264 -15.322 -6.420 1.00 98.56 119 SER A C 1
ATOM 877 O O . SER A 1 119 ? -0.225 -14.680 -5.372 1.00 98.56 119 SER A O 1
ATOM 879 N N . ALA A 1 120 ? -0.954 -16.462 -6.512 1.00 98.19 120 ALA A N 1
ATOM 880 C CA . ALA A 1 120 ? -1.797 -16.981 -5.431 1.00 98.19 120 ALA A CA 1
ATOM 881 C C . ALA A 1 120 ? -1.040 -17.302 -4.124 1.00 98.19 120 ALA A C 1
ATOM 883 O O . ALA A 1 120 ? -1.662 -17.406 -3.067 1.00 98.19 120 ALA A O 1
ATOM 884 N N . ASP A 1 121 ? 0.284 -17.463 -4.170 1.00 97.88 121 ASP A N 1
ATOM 885 C CA . ASP A 1 121 ? 1.138 -17.639 -2.991 1.00 97.88 121 ASP A CA 1
ATOM 886 C C . ASP A 1 121 ? 1.608 -16.305 -2.374 1.00 97.88 121 ASP A C 1
ATOM 888 O O . ASP A 1 121 ? 2.309 -16.299 -1.363 1.00 97.88 121 ASP A O 1
ATOM 892 N N . GLY A 1 122 ? 1.240 -15.171 -2.972 1.00 97.56 122 GLY A N 1
ATOM 893 C CA . GLY A 1 122 ? 1.640 -13.832 -2.551 1.00 97.56 122 GLY A CA 1
ATOM 894 C C . GLY A 1 122 ? 3.012 -13.387 -3.062 1.00 97.56 122 GLY A C 1
ATOM 895 O O . GLY A 1 122 ? 3.462 -12.309 -2.681 1.00 97.56 122 GLY A O 1
ATOM 896 N N . SER A 1 123 ? 3.688 -14.171 -3.909 1.00 98.19 123 SER A N 1
ATOM 897 C CA . SER A 1 123 ? 4.836 -13.663 -4.668 1.00 98.19 123 SER A CA 1
ATOM 898 C C . SER A 1 123 ? 4.373 -12.617 -5.686 1.00 98.19 123 SER A C 1
ATOM 900 O O . SER A 1 123 ? 3.266 -12.711 -6.220 1.00 98.19 123 SER A O 1
ATOM 902 N N . ALA A 1 124 ? 5.200 -11.602 -5.939 1.00 97.94 124 ALA A N 1
ATOM 903 C CA . ALA A 1 124 ? 4.827 -10.495 -6.809 1.00 97.94 124 ALA A CA 1
ATOM 904 C C . ALA A 1 124 ? 6.000 -9.988 -7.649 1.00 97.94 124 ALA A C 1
ATOM 906 O O . ALA A 1 124 ? 7.148 -9.979 -7.197 1.00 97.94 124 ALA A O 1
ATOM 907 N N . VAL A 1 125 ? 5.686 -9.519 -8.855 1.00 98.12 125 VAL A N 1
ATOM 908 C CA . VAL A 1 125 ? 6.596 -8.753 -9.711 1.00 98.12 125 VAL A CA 1
ATOM 909 C C . VAL A 1 125 ? 6.090 -7.320 -9.763 1.00 98.12 125 VAL A C 1
ATOM 911 O O . VAL A 1 125 ? 4.957 -7.083 -10.175 1.00 98.12 125 VAL A O 1
ATOM 914 N N . ILE A 1 126 ? 6.922 -6.371 -9.330 1.00 97.94 126 ILE A N 1
ATOM 915 C CA . ILE A 1 126 ? 6.597 -4.942 -9.377 1.00 97.94 126 ILE A CA 1
ATOM 916 C C . ILE A 1 126 ? 7.007 -4.385 -10.736 1.00 97.94 126 ILE A C 1
ATOM 918 O O . ILE A 1 126 ? 8.136 -4.593 -11.186 1.00 97.94 126 ILE A O 1
ATOM 922 N N . GLY A 1 127 ? 6.095 -3.655 -11.364 1.00 97.38 127 GLY A N 1
ATOM 923 C CA . GLY A 1 127 ? 6.301 -3.000 -12.643 1.00 97.38 127 GLY A CA 1
ATOM 924 C C . GLY A 1 127 ? 5.825 -1.555 -12.629 1.00 97.38 127 GLY A C 1
ATOM 925 O O . GLY A 1 127 ? 5.244 -1.066 -11.663 1.00 97.38 127 GLY A O 1
ATOM 926 N N . LYS A 1 128 ? 6.083 -0.869 -13.737 1.00 96.56 128 LYS A N 1
ATOM 927 C CA . LYS A 1 128 ? 5.486 0.421 -14.087 1.00 96.56 128 LYS A CA 1
ATOM 928 C C . LYS A 1 128 ? 5.163 0.398 -15.576 1.00 96.56 128 LYS A C 1
ATOM 930 O O . LYS A 1 128 ? 5.715 -0.426 -16.304 1.00 96.56 128 LYS A O 1
ATOM 935 N N . LEU A 1 129 ? 4.310 1.307 -16.030 1.00 94.50 129 LEU A N 1
ATOM 936 C CA . LEU A 1 129 ? 3.9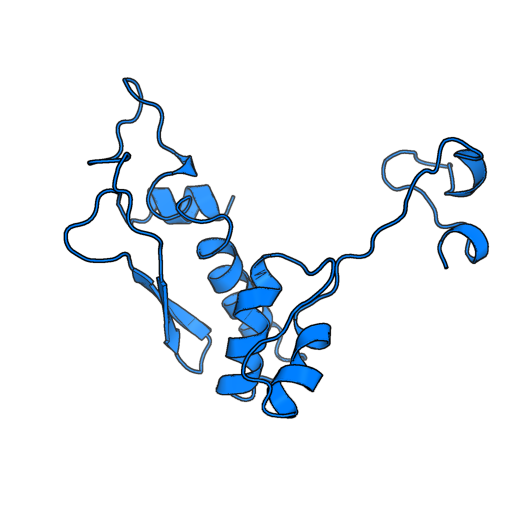68 1.391 -17.448 1.00 94.50 129 LEU A CA 1
ATOM 937 C C . LEU A 1 129 ? 5.217 1.630 -18.326 1.00 94.50 129 LEU A C 1
ATOM 939 O O . LEU A 1 129 ? 6.129 2.387 -17.968 1.00 94.50 129 LEU A O 1
ATOM 943 N N . ASP A 1 130 ? 5.255 0.969 -19.481 1.00 93.75 130 ASP A N 1
ATOM 944 C CA . ASP A 1 130 ? 6.310 1.155 -20.475 1.00 93.75 130 ASP A CA 1
ATOM 945 C C . ASP A 1 130 ? 6.231 2.545 -21.117 1.00 93.75 130 ASP A C 1
ATOM 947 O O . ASP A 1 130 ? 5.157 3.117 -21.298 1.00 93.75 130 ASP A O 1
ATOM 951 N N . GLY A 1 131 ? 7.390 3.105 -21.471 1.00 95.31 131 GLY A N 1
ATOM 952 C CA . GLY A 1 131 ? 7.481 4.417 -22.121 1.00 95.31 131 GLY A CA 1
ATOM 953 C C . GLY A 1 131 ? 7.243 5.626 -21.207 1.00 95.31 131 GLY A C 1
ATOM 954 O O . GLY A 1 131 ? 7.404 6.751 -21.666 1.00 95.31 131 GLY A O 1
ATOM 955 N N . THR A 1 132 ? 6.909 5.424 -19.931 1.00 97.31 132 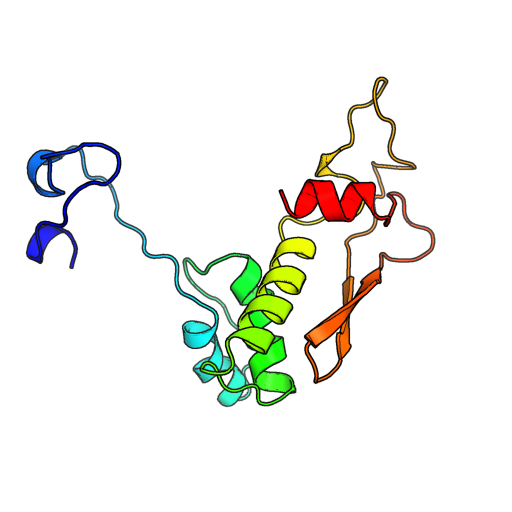THR A N 1
ATOM 956 C CA . THR A 1 132 ? 6.820 6.503 -18.934 1.00 97.31 132 THR A CA 1
ATOM 957 C C . THR A 1 132 ? 8.149 6.711 -18.209 1.00 97.31 132 THR A C 1
ATOM 959 O O . THR A 1 132 ? 8.998 5.811 -18.172 1.00 97.31 132 THR A O 1
ATOM 962 N N . GLY A 1 133 ? 8.288 7.847 -17.528 1.00 97.44 133 GLY A N 1
ATOM 963 C CA . GLY A 1 133 ? 9.388 8.097 -16.607 1.00 97.44 133 GLY A CA 1
ATOM 964 C C . GLY A 1 133 ? 9.370 7.202 -15.368 1.00 97.44 133 GLY A C 1
ATOM 965 O O . GLY A 1 133 ? 8.524 6.311 -15.203 1.00 97.44 133 GLY A O 1
ATOM 966 N N . GLY A 1 134 ? 10.309 7.466 -14.468 1.00 97.38 134 GLY A N 1
ATOM 967 C CA . GLY A 1 134 ? 10.555 6.672 -13.275 1.00 97.38 134 GLY A CA 1
ATOM 968 C C . GLY A 1 134 ? 11.491 5.495 -13.509 1.00 97.38 134 GLY A C 1
ATOM 969 O O . GLY A 1 134 ? 12.013 5.262 -14.600 1.00 97.38 134 GLY A O 1
ATOM 970 N N . ARG A 1 135 ? 11.685 4.718 -12.450 1.00 96.75 135 ARG A N 1
ATOM 971 C CA . ARG A 1 135 ? 12.462 3.477 -12.449 1.00 96.75 135 ARG A CA 1
ATOM 972 C C . ARG A 1 135 ? 11.890 2.519 -11.411 1.00 96.75 135 ARG A C 1
ATOM 974 O O . ARG A 1 135 ? 11.368 2.963 -10.396 1.00 96.75 135 ARG A O 1
ATOM 981 N N . ILE A 1 136 ? 12.009 1.223 -11.668 1.00 97.44 136 ILE A N 1
ATOM 982 C CA . ILE A 1 136 ? 11.694 0.171 -10.702 1.00 97.44 136 ILE A CA 1
ATOM 983 C C . ILE A 1 136 ? 12.947 -0.675 -10.548 1.00 97.44 136 ILE A C 1
ATOM 985 O O . ILE A 1 136 ? 13.411 -1.283 -11.512 1.00 97.44 136 ILE A O 1
ATOM 989 N N . ASP A 1 137 ? 13.512 -0.686 -9.348 1.00 96.81 137 ASP A N 1
ATOM 990 C CA . ASP A 1 137 ? 14.633 -1.546 -8.999 1.00 96.81 137 ASP A CA 1
ATOM 991 C C . ASP A 1 137 ? 14.706 -1.760 -7.483 1.00 96.81 137 ASP A C 1
ATOM 993 O O . ASP A 1 137 ? 13.843 -1.339 -6.713 1.00 96.81 137 ASP A O 1
ATOM 997 N N . ARG A 1 138 ? 15.765 -2.441 -7.036 1.00 97.19 138 ARG A N 1
ATOM 998 C CA . ARG A 1 138 ? 15.967 -2.726 -5.618 1.00 97.19 138 ARG A CA 1
ATOM 999 C C . ARG A 1 138 ? 15.997 -1.460 -4.762 1.00 97.19 138 ARG A C 1
ATOM 1001 O O . ARG A 1 138 ? 15.494 -1.511 -3.644 1.00 97.19 138 ARG A O 1
ATOM 1008 N N . LEU A 1 139 ? 16.601 -0.367 -5.230 1.00 96.81 139 LEU A N 1
ATOM 1009 C CA . LEU A 1 139 ? 16.712 0.859 -4.445 1.00 96.81 139 LEU A CA 1
ATOM 1010 C C . LEU A 1 139 ? 15.334 1.482 -4.248 1.00 96.81 139 LEU A C 1
ATOM 1012 O O . LEU A 1 139 ? 14.984 1.782 -3.111 1.00 96.81 139 LEU A O 1
ATOM 1016 N N . THR A 1 140 ? 14.541 1.621 -5.312 1.00 97.06 140 THR A N 1
ATOM 1017 C CA . THR A 1 140 ? 13.214 2.233 -5.180 1.00 97.06 140 THR A CA 1
ATOM 1018 C C . THR A 1 140 ? 12.267 1.391 -4.331 1.00 97.06 140 THR A C 1
ATOM 1020 O O . THR A 1 140 ? 11.585 1.935 -3.467 1.00 97.06 140 THR A O 1
ATOM 1023 N N . CYS A 1 141 ? 12.290 0.063 -4.488 1.00 97.31 141 CYS A N 1
ATOM 1024 C CA . CYS A 1 141 ? 11.511 -0.840 -3.641 1.00 97.31 141 CYS A CA 1
ATOM 1025 C C . CYS A 1 141 ? 11.964 -0.799 -2.177 1.00 97.31 141 CYS A C 1
ATOM 1027 O O . CYS A 1 141 ? 11.130 -0.813 -1.283 1.00 97.31 141 CYS A O 1
ATOM 1029 N N . THR A 1 142 ? 13.273 -0.736 -1.914 1.00 96.38 142 THR A N 1
ATOM 1030 C CA . THR A 1 142 ? 13.791 -0.679 -0.535 1.00 96.38 142 THR A CA 1
ATOM 1031 C C . THR A 1 142 ? 13.454 0.651 0.125 1.00 96.38 142 THR A C 1
ATOM 1033 O O . THR A 1 142 ? 13.111 0.667 1.297 1.00 96.38 142 THR A O 1
ATOM 1036 N N . ALA A 1 143 ? 13.542 1.753 -0.621 1.00 95.50 143 ALA A N 1
ATOM 1037 C CA . ALA A 1 143 ? 13.235 3.077 -0.105 1.00 95.50 143 ALA A CA 1
ATOM 1038 C C . ALA A 1 143 ? 11.739 3.244 0.190 1.00 95.50 143 ALA A C 1
ATOM 1040 O O . ALA A 1 143 ? 11.405 3.885 1.170 1.00 95.50 143 ALA A O 1
ATOM 1041 N N . GLN A 1 144 ? 10.854 2.635 -0.608 1.00 95.75 144 GLN A N 1
ATOM 1042 C CA . GLN A 1 144 ? 9.423 2.629 -0.299 1.00 95.75 144 GLN A CA 1
ATOM 1043 C C . GLN A 1 144 ? 9.077 1.766 0.919 1.00 95.75 144 GLN A C 1
ATOM 1045 O O . GLN A 1 144 ? 8.131 2.072 1.626 1.00 95.75 144 GLN A O 1
ATOM 1050 N N . LEU A 1 145 ? 9.811 0.672 1.134 1.00 93.75 145 LEU A N 1
ATOM 1051 C CA . LEU A 1 145 ? 9.519 -0.307 2.183 1.00 93.75 145 LEU A CA 1
ATOM 1052 C C . LEU A 1 145 ? 9.938 0.148 3.597 1.00 93.75 145 LEU A C 1
ATOM 1054 O O . LEU A 1 145 ? 9.500 -0.468 4.570 1.00 93.75 145 LEU A O 1
ATOM 1058 N N . LEU A 1 146 ? 10.842 1.130 3.709 1.00 88.31 146 LEU A N 1
ATOM 1059 C CA . LEU A 1 146 ? 11.514 1.554 4.950 1.00 88.31 146 LEU A CA 1
ATOM 1060 C C . LEU A 1 146 ? 11.136 2.982 5.352 1.00 88.31 146 LEU A C 1
ATOM 1062 O O . LEU A 1 146 ? 10.905 3.177 6.567 1.00 88.31 146 LEU A O 1
#

Sequence (146 aa):
WMLANNAPLLELPGQTVRDLGARLISANAYLGADALLPALQAGAGVVIAGRVADPALFLAPLMHHFGWDGADWEKMGRGTLVGHLLECSAQVSGGYIADPGFFDVPDLAHVGYPFADVSADGSAVIGKLDGTGGRIDRLTCTAQLL

Fol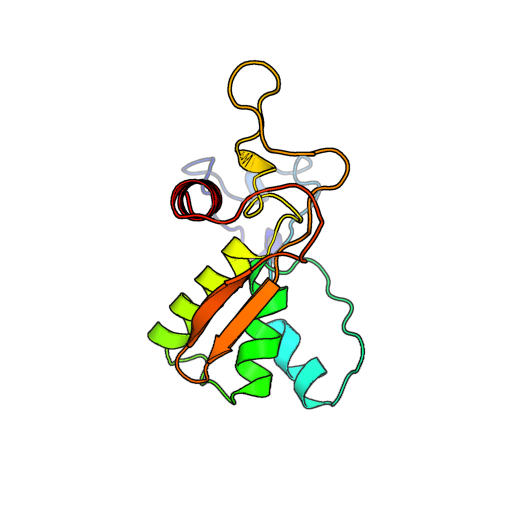dseek 3Di:
DQVVVQDDDPVDPPHTPCVCPPVCPDDDDAAALVVVQVCVVVVNPDDDDDHHDQLSVQLNCLCNVLVDDPVPVQLVVLSSLQSLCQGPWLQLLCPVPDDPPPDHWFQPVFRFRKDWDADSSSDIDIDGDPPTTGHHDPVSSVSSND

Radius of gyration: 19.14 Å; chains: 1; bounding box: 43×38×54 Å